Protein AF-A0A7S2SFD8-F1 (afdb_monomer_lite)

Radius of gyration: 17.87 Å; chains: 1; bounding box: 38×40×44 Å

Secondary structure (DSSP, 8-state):
-EEESSSEEEEE--TT-TTSPPEEEE-SSPPP-B-SS-TTSBP-SEEEEEEEEE-TTS-EEEEEEEEEEETTEE-TTS-HHHHHHHHIIIIIIHHHHSPPPTT-SSEEEEPP---GGGHHHIIIIIGGG-SS---EEE---TT--SSSPPP--EEEEGGG-SSHHHHHHHHHH-----

Sequence (178 aa):
LLILMDGVYFLEQHIHNDNNPPQISQIQPPMHFPSPKNPNQQQHRTLLQVVLVQDKDNVPRFMVQDILAHNGGILTGKPWKQRFAFWMEGVLQLKKKVPPKQNEKIKLRAIEFFKVSQFQHVWSNVCPVVLHETDGIVWIPTEATFQNREEPCLIMRKNSLQNEATRLNVLNHLQPFS

pLDDT: mean 78.75, std 15.69, range [30.03, 95.81]

InterPro domains:
  IPR001339 mRNA capping enzyme, adenylation domain [PF01331] (31-151)

Organism: NCBI:txid49252

Structure (mmCIF, N/CA/C/O backbone):
data_AF-A0A7S2SFD8-F1
#
_entry.id   AF-A0A7S2SFD8-F1
#
loop_
_atom_site.group_PDB
_atom_site.id
_atom_site.type_symbol
_atom_site.label_atom_id
_atom_site.label_alt_id
_atom_site.label_comp_id
_atom_site.label_asym_id
_atom_site.label_entity_id
_atom_site.label_seq_id
_atom_site.pdbx_PDB_ins_code
_atom_site.Cartn_x
_atom_site.Cartn_y
_atom_site.Cartn_z
_atom_site.occupancy
_atom_site.B_iso_or_equiv
_atom_site.auth_seq_id
_atom_site.auth_comp_id
_atom_site.auth_asym_id
_atom_site.auth_atom_id
_atom_site.pdbx_PDB_model_num
ATOM 1 N N . LEU A 1 1 ? 6.180 -2.090 8.708 1.00 88.75 1 LEU A N 1
ATOM 2 C CA . LEU A 1 1 ? 4.685 -2.017 8.706 1.00 88.75 1 LEU A CA 1
ATOM 3 C C . LEU A 1 1 ? 4.238 -0.675 9.274 1.00 88.75 1 LEU A C 1
ATOM 5 O O . LEU A 1 1 ? 4.906 -0.196 10.177 1.00 88.75 1 LEU A O 1
ATOM 9 N N . LEU A 1 2 ? 3.134 -0.087 8.806 1.00 90.69 2 LEU A N 1
ATOM 10 C CA . LEU A 1 2 ? 2.546 1.121 9.403 1.00 90.69 2 LEU A CA 1
ATOM 11 C C . LEU A 1 2 ? 1.251 0.762 10.143 1.00 90.69 2 LEU A C 1
ATOM 13 O O . LEU A 1 2 ? 0.324 0.205 9.552 1.00 90.69 2 LEU A O 1
ATOM 17 N N . ILE A 1 3 ? 1.201 1.069 11.434 1.00 92.75 3 ILE A N 1
ATOM 18 C CA . ILE A 1 3 ? 0.126 0.719 12.360 1.00 92.75 3 ILE A CA 1
ATOM 19 C C . ILE A 1 3 ? -0.640 2.001 12.696 1.00 92.75 3 ILE A C 1
ATOM 21 O O . ILE A 1 3 ? -0.070 2.938 13.258 1.00 92.75 3 ILE A O 1
ATOM 25 N N . LEU A 1 4 ? -1.927 2.040 12.352 1.00 91.25 4 LEU A N 1
ATOM 26 C CA . LEU A 1 4 ? -2.820 3.157 12.657 1.00 91.25 4 LEU A CA 1
ATOM 27 C C . LEU A 1 4 ? -3.698 2.784 13.857 1.00 91.25 4 LEU A C 1
ATOM 29 O O . LEU A 1 4 ? -4.553 1.893 13.773 1.00 91.25 4 LEU A O 1
ATOM 33 N N . MET A 1 5 ? -3.452 3.454 14.978 1.00 87.06 5 MET A N 1
ATOM 34 C CA . MET A 1 5 ? -4.220 3.379 16.222 1.00 87.06 5 MET A CA 1
ATOM 35 C C . MET A 1 5 ? -4.476 4.809 16.717 1.00 87.06 5 MET A C 1
ATOM 37 O O . MET A 1 5 ? -4.689 5.707 15.908 1.00 87.06 5 MET A O 1
ATOM 41 N N . ASP A 1 6 ? -4.420 5.040 18.028 1.00 81.12 6 ASP A N 1
ATOM 42 C CA . ASP A 1 6 ? -4.523 6.380 18.622 1.00 81.12 6 ASP A CA 1
ATOM 43 C C . ASP A 1 6 ? -3.310 7.252 18.239 1.00 81.12 6 ASP A C 1
ATOM 45 O O . ASP A 1 6 ? -3.381 8.476 18.213 1.00 81.12 6 ASP A O 1
ATOM 49 N N . GLY A 1 7 ? -2.207 6.606 17.848 1.00 83.31 7 GLY A N 1
ATOM 50 C CA . GLY A 1 7 ? -1.068 7.190 17.146 1.00 83.31 7 GLY A CA 1
ATOM 51 C C . GLY A 1 7 ? -0.774 6.467 15.827 1.00 83.31 7 GLY A C 1
ATOM 52 O O . GLY A 1 7 ? -1.460 5.516 15.445 1.00 83.31 7 GLY A O 1
ATOM 53 N N . VAL A 1 8 ? 0.277 6.915 15.140 1.00 84.75 8 VAL A N 1
ATOM 54 C CA . VAL A 1 8 ? 0.814 6.251 13.946 1.00 84.75 8 VAL A CA 1
ATOM 55 C C . VAL A 1 8 ? 2.190 5.707 14.282 1.00 84.75 8 VAL A C 1
ATOM 57 O O . VAL A 1 8 ? 3.083 6.468 14.661 1.00 84.75 8 VAL A O 1
ATOM 60 N N . TYR A 1 9 ? 2.347 4.395 14.137 1.00 87.19 9 TYR A N 1
ATOM 61 C CA . TYR A 1 9 ? 3.572 3.685 14.481 1.00 87.19 9 TYR A CA 1
ATOM 62 C C . TYR A 1 9 ? 4.139 2.981 13.259 1.00 87.19 9 TYR A C 1
ATOM 64 O O . TYR A 1 9 ? 3.399 2.422 12.451 1.00 87.19 9 TYR A O 1
ATOM 72 N N . PHE A 1 10 ? 5.456 2.988 13.134 1.00 87.25 10 PHE A N 1
ATOM 73 C CA . PHE A 1 10 ? 6.190 2.281 12.105 1.00 87.25 10 PHE A CA 1
ATOM 74 C C . PHE A 1 10 ? 6.994 1.157 12.754 1.00 87.25 10 PHE A C 1
ATOM 76 O O . PHE A 1 10 ? 7.810 1.401 13.636 1.00 87.25 10 PHE A O 1
ATOM 83 N N . LEU A 1 11 ? 6.722 -0.078 12.335 1.00 85.06 11 LEU A N 1
ATOM 84 C CA . LEU A 1 11 ? 7.540 -1.237 12.670 1.00 85.06 11 LEU A CA 1
ATOM 85 C C . LEU A 1 11 ? 8.687 -1.323 11.665 1.00 85.06 11 LEU A C 1
ATOM 87 O O . LEU A 1 11 ? 8.450 -1.624 10.485 1.00 85.06 11 LEU A O 1
ATOM 91 N N . GLU A 1 12 ? 9.889 -1.076 12.164 1.00 77.88 12 GLU A N 1
ATOM 92 C CA . GLU A 1 12 ? 11.162 -1.160 11.465 1.00 77.88 12 GLU A CA 1
ATOM 93 C C . GLU A 1 12 ? 11.642 -2.610 11.468 1.00 77.88 12 GLU A C 1
ATOM 95 O O . GLU A 1 12 ? 11.774 -3.244 12.516 1.00 77.88 12 GLU A O 1
ATOM 100 N N . GLN A 1 13 ? 11.864 -3.155 10.274 1.00 70.38 13 GLN A N 1
ATOM 101 C CA . GLN A 1 13 ? 12.422 -4.491 10.096 1.00 70.38 13 GLN A CA 1
ATOM 102 C C . GLN A 1 13 ? 13.836 -4.342 9.545 1.00 70.38 13 GLN A C 1
ATOM 104 O O . GLN A 1 13 ? 14.028 -3.809 8.452 1.00 70.38 13 GLN A O 1
ATOM 109 N N . HIS A 1 14 ? 14.828 -4.794 10.309 1.00 61.84 14 HIS A N 1
ATOM 110 C CA . HIS A 1 14 ? 16.215 -4.814 9.865 1.00 61.84 14 HIS A CA 1
ATOM 111 C C . HIS A 1 14 ? 16.445 -6.071 9.024 1.00 61.84 14 HIS A C 1
ATOM 113 O O . HIS A 1 14 ? 16.554 -7.168 9.555 1.00 61.84 14 HIS A O 1
ATOM 119 N N . ILE A 1 15 ? 16.515 -5.905 7.701 1.00 56.31 15 ILE A N 1
ATOM 120 C CA . ILE A 1 15 ? 16.661 -7.009 6.731 1.00 56.31 15 ILE A CA 1
ATOM 121 C C . ILE A 1 15 ? 18.043 -7.698 6.834 1.00 56.31 15 ILE A C 1
ATOM 123 O O . ILE A 1 15 ? 18.222 -8.805 6.341 1.00 56.31 15 ILE A O 1
ATOM 127 N N . HIS A 1 16 ? 19.026 -7.067 7.486 1.00 52.72 16 HIS A N 1
ATOM 128 C CA . HIS A 1 16 ? 20.432 -7.493 7.443 1.00 52.72 16 HIS A CA 1
ATOM 129 C C . HIS A 1 16 ? 21.073 -7.801 8.802 1.00 52.72 16 HIS A C 1
ATOM 131 O O . HIS A 1 16 ? 22.293 -7.931 8.870 1.00 52.72 16 HIS A O 1
ATOM 137 N N . ASN A 1 17 ? 20.304 -7.890 9.892 1.00 53.91 17 ASN A N 1
ATOM 138 C CA . ASN A 1 17 ? 20.888 -8.176 11.202 1.00 53.91 17 ASN A CA 1
ATOM 139 C C . ASN A 1 17 ? 19.894 -8.913 12.109 1.00 53.91 17 ASN A C 1
ATOM 141 O O . ASN A 1 17 ? 19.140 -8.282 12.848 1.00 53.91 17 ASN A O 1
ATOM 145 N N . ASP A 1 18 ? 19.931 -10.247 12.074 1.00 58.84 18 ASP A N 1
ATOM 146 C CA . ASP A 1 18 ? 19.073 -11.136 12.880 1.00 58.84 18 ASP A CA 1
ATOM 147 C C . ASP A 1 18 ? 19.223 -10.928 14.401 1.00 58.84 18 ASP A C 1
ATOM 149 O O . ASP A 1 18 ? 18.381 -11.362 15.182 1.00 58.84 18 ASP A O 1
ATOM 153 N N . ASN A 1 19 ? 20.270 -10.217 14.833 1.00 68.00 19 ASN A N 1
ATOM 154 C CA . ASN A 1 19 ? 20.525 -9.907 16.240 1.00 68.00 19 ASN A CA 1
ATOM 155 C C . ASN A 1 19 ? 19.789 -8.662 16.756 1.00 68.00 19 ASN A C 1
ATOM 157 O O . ASN A 1 19 ? 19.795 -8.421 17.963 1.00 68.00 19 ASN A O 1
ATOM 161 N N . ASN A 1 20 ? 19.164 -7.867 15.881 1.00 64.94 20 ASN A N 1
ATOM 162 C CA . ASN A 1 20 ? 18.414 -6.691 16.304 1.00 64.94 20 ASN A CA 1
ATOM 163 C C . ASN A 1 20 ? 16.910 -6.987 16.292 1.00 64.94 20 ASN A C 1
ATOM 165 O O . ASN A 1 20 ? 16.350 -7.252 15.225 1.00 64.94 20 ASN A O 1
ATOM 169 N N . PRO A 1 21 ? 16.226 -6.910 17.449 1.00 75.06 21 PRO A N 1
ATOM 170 C CA . PRO A 1 21 ? 14.784 -7.082 17.482 1.00 75.06 21 PRO A CA 1
ATOM 171 C C . PRO A 1 21 ? 14.098 -5.983 16.650 1.00 75.06 21 PRO A C 1
ATOM 173 O O . PRO A 1 21 ? 14.612 -4.861 16.576 1.00 75.06 21 PRO A O 1
ATOM 176 N N . PRO A 1 22 ? 12.926 -6.266 16.050 1.00 77.62 22 PRO A N 1
ATOM 177 C CA . PRO A 1 22 ? 12.129 -5.251 15.371 1.00 77.62 22 PRO A CA 1
ATOM 178 C C . PRO A 1 22 ? 11.868 -4.055 16.289 1.00 77.62 22 PRO A C 1
ATOM 180 O O . PRO A 1 22 ? 11.459 -4.230 17.439 1.00 77.62 22 PRO A O 1
ATOM 183 N N . GLN A 1 23 ? 12.074 -2.843 15.779 1.00 80.12 23 GLN A N 1
ATOM 184 C CA . GLN A 1 23 ? 11.834 -1.615 16.534 1.00 80.12 23 GLN A CA 1
ATOM 185 C C . GLN A 1 23 ? 10.502 -0.986 16.137 1.00 80.12 23 GLN A C 1
ATOM 187 O O . GLN A 1 23 ? 10.078 -1.057 14.983 1.00 80.12 23 GLN A O 1
ATOM 192 N N . ILE A 1 24 ? 9.820 -0.378 17.107 1.00 82.62 24 ILE A N 1
ATOM 193 C CA . ILE A 1 24 ? 8.578 0.362 16.876 1.00 82.62 24 ILE A CA 1
ATOM 194 C C . ILE A 1 24 ? 8.851 1.838 17.134 1.00 82.62 24 ILE A C 1
ATOM 196 O O . ILE A 1 24 ? 9.097 2.241 18.270 1.00 82.62 24 ILE A O 1
ATOM 200 N N . SER A 1 25 ? 8.729 2.639 16.084 1.00 85.12 25 SER A N 1
ATOM 201 C CA . SER A 1 25 ? 8.891 4.088 16.131 1.00 85.12 25 SER A CA 1
ATOM 202 C C . SER A 1 25 ? 7.539 4.778 16.008 1.00 85.12 25 SER A C 1
ATOM 204 O O . SER A 1 25 ? 6.730 4.442 15.143 1.00 85.12 25 SER A O 1
ATOM 206 N N . GLN A 1 26 ? 7.269 5.766 16.859 1.00 85.69 26 GLN A N 1
ATOM 207 C CA . GLN A 1 26 ? 6.094 6.625 16.712 1.00 85.69 26 GLN A CA 1
ATOM 208 C C . GLN A 1 26 ? 6.415 7.795 15.775 1.00 85.69 26 GLN A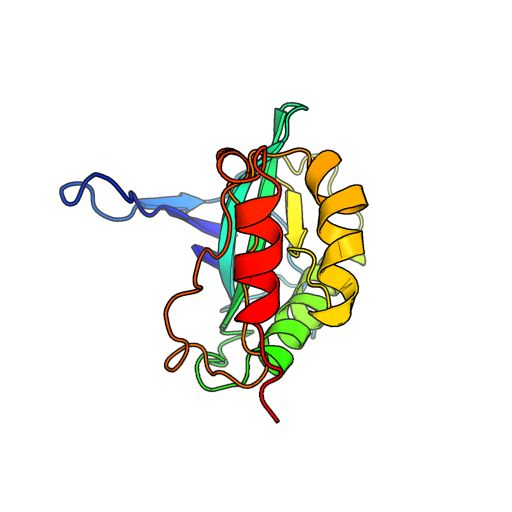 C 1
ATOM 210 O O . GLN A 1 26 ? 7.432 8.468 15.937 1.00 85.69 26 GLN A O 1
ATOM 215 N N . ILE A 1 27 ? 5.534 8.077 14.816 1.00 83.69 27 ILE A N 1
ATOM 216 C CA . ILE A 1 27 ? 5.722 9.186 13.874 1.00 83.69 27 ILE A CA 1
ATOM 217 C C . ILE A 1 27 ? 5.420 10.528 14.555 1.00 83.69 27 ILE A C 1
ATOM 219 O O . ILE A 1 27 ? 4.333 10.717 15.103 1.00 83.69 27 ILE A O 1
ATOM 223 N N . GLN A 1 28 ? 6.379 11.461 14.490 1.00 79.06 28 GLN A N 1
ATOM 224 C CA . GLN A 1 28 ? 6.296 12.794 15.095 1.00 79.06 28 GLN A CA 1
ATOM 225 C C . GLN A 1 28 ? 6.622 13.909 14.072 1.00 79.06 28 GLN A C 1
ATOM 227 O O . GLN A 1 28 ? 7.688 13.874 13.448 1.00 79.06 28 GLN A O 1
ATOM 232 N N . PRO A 1 29 ? 5.760 14.934 13.907 1.00 77.38 29 PRO A N 1
ATOM 233 C CA . PRO A 1 29 ? 4.450 15.083 14.548 1.00 77.38 29 PRO A CA 1
ATOM 234 C C . PRO A 1 29 ? 3.443 14.016 14.067 1.00 77.38 29 PRO A C 1
ATOM 236 O O . PRO A 1 29 ? 3.623 13.466 12.976 1.00 77.38 29 PRO A O 1
ATOM 239 N N . PRO A 1 30 ? 2.381 13.725 14.843 1.00 75.56 30 PRO A N 1
ATOM 240 C CA . PRO A 1 30 ? 1.428 12.676 14.499 1.00 75.56 30 PRO A CA 1
ATOM 241 C C . PRO A 1 30 ? 0.736 12.956 13.165 1.00 75.56 30 PRO A C 1
ATOM 243 O O . PRO A 1 30 ? 0.167 14.032 12.953 1.00 75.56 30 PRO A O 1
ATOM 246 N N . MET A 1 31 ? 0.750 11.965 12.276 1.00 84.38 31 MET A N 1
ATOM 247 C CA . MET A 1 31 ? -0.037 12.007 11.046 1.00 84.38 31 MET A CA 1
ATOM 248 C C . MET A 1 31 ? -1.511 11.762 11.372 1.00 84.38 31 MET A C 1
ATOM 250 O O . MET A 1 31 ? -1.838 10.813 12.083 1.00 84.38 31 MET A O 1
ATOM 254 N N . HIS A 1 32 ? -2.411 12.574 10.810 1.00 86.00 32 HIS A N 1
ATOM 255 C CA . HIS A 1 32 ? -3.851 12.331 10.949 1.00 86.00 32 HIS A CA 1
ATOM 256 C C . HIS A 1 32 ? -4.350 11.410 9.837 1.00 86.00 32 HIS A C 1
ATOM 258 O O . HIS A 1 32 ? -4.112 11.667 8.650 1.00 86.00 32 HIS A O 1
ATOM 264 N N . PHE A 1 33 ? -5.069 10.366 10.238 1.00 89.62 33 PHE A N 1
ATOM 265 C CA . PHE A 1 33 ? -5.776 9.443 9.359 1.00 89.62 33 PHE A CA 1
ATOM 266 C C . PHE A 1 33 ? -7.245 9.432 9.771 1.00 89.62 33 PHE A C 1
ATOM 268 O O . PHE A 1 33 ? -7.547 8.884 10.824 1.00 89.62 33 PHE A O 1
ATOM 275 N N . PRO A 1 34 ? -8.152 10.063 9.017 1.00 89.50 34 PRO A N 1
ATOM 276 C CA . PRO A 1 34 ? -9.563 10.136 9.388 1.00 89.50 34 PRO A CA 1
ATOM 277 C C . PRO A 1 34 ? -10.255 8.769 9.316 1.00 89.50 34 PRO A C 1
ATOM 279 O O . PRO A 1 34 ? -10.055 8.004 8.372 1.00 89.50 34 PRO A O 1
ATOM 282 N N . SER A 1 35 ? -11.128 8.487 10.281 1.00 87.75 35 SER A N 1
ATOM 283 C CA . SER A 1 35 ? -11.994 7.309 10.259 1.00 87.75 35 SER A CA 1
ATOM 284 C C . SER A 1 35 ? -13.046 7.418 9.143 1.00 87.75 35 SER A C 1
ATOM 286 O O . SER A 1 35 ? -13.633 8.490 8.962 1.00 87.75 35 SER A O 1
ATOM 288 N N . PRO A 1 36 ? -13.386 6.313 8.445 1.00 83.75 36 PRO A N 1
ATOM 289 C CA . PRO A 1 36 ? -14.460 6.302 7.448 1.00 83.75 36 PRO A CA 1
ATOM 290 C C . PRO A 1 36 ? -15.828 6.714 8.002 1.00 83.75 36 PRO A C 1
ATOM 292 O O . PRO A 1 36 ? -16.658 7.230 7.261 1.00 83.75 36 PRO A O 1
ATOM 295 N N . LYS A 1 37 ? -16.072 6.472 9.298 1.00 86.00 37 LYS A N 1
ATOM 296 C CA . LYS A 1 37 ? -17.346 6.794 9.960 1.00 86.00 37 LYS A CA 1
ATOM 297 C C . LYS A 1 37 ? -17.404 8.236 10.463 1.00 86.00 37 LYS A C 1
ATOM 299 O O . LYS A 1 37 ? -18.485 8.807 10.535 1.00 86.00 37 LYS A O 1
ATOM 304 N N . ASN A 1 38 ? -16.261 8.803 10.849 1.00 85.12 38 ASN A N 1
ATOM 305 C CA . ASN A 1 38 ? -16.171 10.145 11.412 1.00 85.12 38 ASN A CA 1
ATOM 306 C C . ASN A 1 38 ? -14.800 10.768 11.080 1.00 85.12 38 ASN A C 1
ATOM 308 O O . ASN A 1 38 ? -13.800 10.362 11.674 1.00 85.12 38 ASN A O 1
ATOM 312 N N . PRO A 1 39 ? -14.733 11.782 10.195 1.00 83.19 39 PRO A N 1
ATOM 313 C CA . PRO A 1 39 ? -13.471 12.411 9.793 1.00 83.19 39 PRO A CA 1
ATOM 314 C C . PRO A 1 39 ? -12.677 13.070 10.933 1.00 83.19 39 PRO A C 1
ATOM 316 O O . PRO A 1 39 ? -11.458 13.226 10.829 1.00 83.19 39 PRO A O 1
ATOM 319 N N . ASN A 1 40 ? -13.356 13.436 12.025 1.00 83.81 40 ASN A N 1
ATOM 320 C CA . ASN A 1 40 ? -12.733 14.037 13.208 1.00 83.81 40 ASN A CA 1
ATOM 321 C C . ASN A 1 40 ? -12.069 12.998 14.118 1.00 83.81 40 ASN A C 1
ATOM 323 O O . ASN A 1 40 ? -11.294 13.358 14.999 1.00 83.81 40 ASN A O 1
ATOM 327 N N . GLN A 1 41 ? -12.370 11.715 13.921 1.00 86.25 41 GLN A N 1
ATOM 328 C CA . GLN A 1 41 ? -11.751 10.624 14.658 1.00 86.25 41 GLN A CA 1
ATOM 329 C C . GLN A 1 41 ? -10.596 10.036 13.864 1.00 86.25 41 GLN A C 1
ATOM 331 O O . GLN A 1 41 ? -10.631 9.978 12.634 1.00 86.25 41 GLN A O 1
ATOM 336 N N . GLN A 1 42 ? -9.585 9.566 14.585 1.00 86.62 42 GLN A N 1
ATOM 337 C CA . GLN A 1 42 ? -8.477 8.849 13.983 1.00 86.62 42 GLN A CA 1
ATOM 338 C C . GLN A 1 42 ? -8.895 7.422 13.620 1.00 86.62 42 GLN A C 1
ATOM 340 O O . GLN A 1 42 ? -9.707 6.781 14.288 1.00 86.62 42 GLN A O 1
ATOM 345 N N . GLN A 1 43 ? -8.338 6.929 12.528 1.00 88.44 43 GLN A N 1
ATOM 346 C CA . GLN A 1 43 ? -8.466 5.558 12.098 1.00 88.44 43 GLN A CA 1
ATOM 347 C C . GLN A 1 43 ? -7.727 4.647 13.079 1.00 88.44 43 GLN A C 1
ATOM 349 O O . GLN A 1 43 ? -6.584 4.909 13.442 1.00 88.44 43 GLN A O 1
ATOM 354 N N . HIS A 1 44 ? -8.379 3.564 13.492 1.00 90.56 44 HIS A N 1
ATOM 355 C CA . HIS A 1 44 ? -7.889 2.688 14.552 1.00 90.56 44 HIS A CA 1
ATOM 356 C C . HIS A 1 44 ? -7.833 1.235 14.060 1.00 90.56 44 HIS A C 1
ATOM 358 O O . HIS A 1 44 ? -8.563 0.865 13.141 1.00 90.56 44 HIS A O 1
ATOM 364 N N . ARG A 1 45 ? -6.956 0.399 14.638 1.00 92.00 45 ARG A N 1
ATOM 365 C CA . ARG A 1 45 ? -6.769 -1.025 14.266 1.00 92.00 45 ARG A CA 1
ATOM 366 C C . ARG A 1 45 ? -6.625 -1.246 12.751 1.00 92.00 45 ARG A C 1
ATOM 368 O O . ARG A 1 45 ? -7.249 -2.141 12.180 1.00 92.00 45 ARG A O 1
ATOM 375 N N . THR A 1 46 ? -5.837 -0.406 12.086 1.00 95.12 46 THR A N 1
ATOM 376 C CA . THR A 1 46 ? -5.536 -0.545 10.652 1.00 95.12 46 THR A CA 1
ATOM 377 C C . THR A 1 46 ? -4.046 -0.809 10.467 1.00 95.12 46 THR A C 1
ATOM 379 O O . THR A 1 46 ? -3.219 -0.158 11.100 1.00 95.12 46 THR A O 1
ATOM 382 N N . LEU A 1 47 ? -3.704 -1.774 9.611 1.00 95.44 47 LEU A N 1
ATOM 383 C CA . LEU A 1 47 ? -2.333 -2.225 9.385 1.00 95.44 47 LEU A CA 1
ATOM 384 C C . LEU A 1 47 ? -1.997 -2.166 7.897 1.00 95.44 47 LEU A C 1
ATOM 386 O O . LEU A 1 47 ? -2.554 -2.925 7.102 1.00 95.44 47 LEU A O 1
ATOM 390 N N . LEU A 1 48 ? -1.066 -1.288 7.536 1.00 95.00 48 LEU A N 1
ATOM 391 C CA . LEU A 1 48 ? -0.580 -1.111 6.172 1.00 95.00 48 LEU A CA 1
ATOM 392 C C . LEU A 1 48 ? 0.802 -1.747 6.012 1.00 95.00 48 LEU A C 1
ATOM 394 O O . LEU A 1 48 ? 1.704 -1.544 6.833 1.00 95.00 48 LEU A O 1
ATOM 398 N N . GLN A 1 49 ? 0.992 -2.471 4.913 1.00 92.69 49 GLN A N 1
ATOM 399 C CA . GLN A 1 49 ? 2.322 -2.812 4.434 1.00 92.69 49 GLN A CA 1
ATOM 400 C C . GLN A 1 49 ? 2.864 -1.612 3.6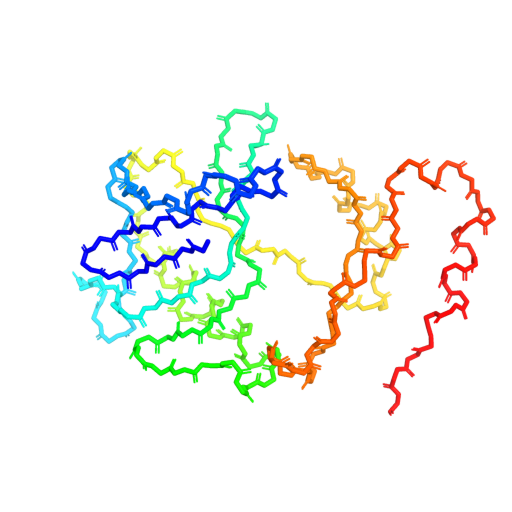63 1.00 92.69 49 GLN A C 1
ATOM 402 O O . GLN A 1 49 ? 2.269 -1.174 2.679 1.00 92.69 49 GLN A O 1
ATOM 407 N N . VAL A 1 50 ? 3.978 -1.062 4.138 1.00 91.50 50 VAL A N 1
ATOM 408 C CA . VAL A 1 50 ? 4.610 0.120 3.551 1.00 91.50 50 VAL A CA 1
ATOM 409 C C . VAL A 1 50 ? 6.108 -0.094 3.418 1.00 91.50 50 VAL A C 1
ATOM 411 O O . VAL A 1 50 ? 6.696 -0.819 4.222 1.00 91.50 50 VAL A O 1
ATOM 414 N N . VAL A 1 51 ? 6.708 0.618 2.471 1.00 86.75 51 VAL A N 1
ATOM 415 C CA . VAL A 1 51 ? 8.150 0.866 2.413 1.00 86.75 51 VAL A CA 1
ATOM 416 C C . VAL A 1 51 ? 8.405 2.355 2.645 1.00 86.75 51 VAL A C 1
ATOM 418 O O . VAL A 1 51 ? 7.677 3.202 2.123 1.00 86.75 51 VAL A O 1
ATOM 421 N N . LEU A 1 52 ? 9.393 2.676 3.478 1.00 87.00 52 LEU A N 1
ATOM 422 C CA . LEU A 1 52 ? 9.872 4.043 3.658 1.00 87.00 52 LEU A CA 1
ATOM 423 C C . LEU A 1 52 ? 10.923 4.317 2.582 1.00 87.00 52 LEU A C 1
ATOM 425 O O . LEU A 1 52 ? 11.899 3.581 2.486 1.00 87.00 52 LEU A O 1
ATOM 429 N N . VAL A 1 53 ? 10.715 5.355 1.779 1.00 86.50 53 VAL A N 1
ATOM 430 C CA . VAL A 1 53 ? 11.665 5.779 0.745 1.00 86.50 53 VAL A CA 1
ATOM 431 C C . VAL A 1 53 ? 12.014 7.249 0.924 1.00 86.50 53 VAL A C 1
ATOM 433 O O . VAL A 1 53 ? 11.204 8.040 1.419 1.00 86.50 53 VAL A O 1
ATOM 436 N N . GLN A 1 54 ? 13.219 7.603 0.496 1.00 84.81 54 GLN A N 1
ATOM 437 C CA . GLN A 1 54 ? 13.709 8.973 0.454 1.00 84.81 54 GLN A CA 1
ATOM 438 C C . GLN A 1 54 ? 13.662 9.454 -1.001 1.00 84.81 54 GLN A C 1
ATOM 440 O O . GLN A 1 54 ? 14.326 8.880 -1.865 1.00 84.81 54 GLN A O 1
ATOM 445 N N . ASP A 1 55 ? 12.856 10.480 -1.289 1.00 81.19 55 ASP A N 1
ATOM 446 C CA . ASP A 1 55 ? 12.880 11.122 -2.607 1.00 81.19 55 ASP A CA 1
ATOM 447 C C . ASP A 1 55 ? 14.199 11.905 -2.783 1.00 81.19 55 ASP A C 1
ATOM 449 O O . ASP A 1 55 ? 14.767 12.406 -1.809 1.00 81.19 55 ASP A O 1
ATOM 453 N N . LYS A 1 56 ? 14.653 12.084 -4.030 1.00 75.62 56 LYS A N 1
ATOM 454 C CA . LYS A 1 56 ? 15.829 12.904 -4.394 1.00 75.62 56 LYS A CA 1
ATOM 455 C C . LYS A 1 56 ? 15.777 14.334 -3.842 1.00 75.62 56 LYS A C 1
ATOM 457 O O . LYS A 1 56 ? 16.821 14.905 -3.552 1.00 75.62 56 LYS A O 1
ATOM 462 N N . ASP A 1 57 ? 14.578 14.874 -3.627 1.00 75.50 57 ASP A N 1
ATOM 463 C CA . ASP A 1 57 ? 14.352 16.206 -3.042 1.00 75.50 57 ASP A CA 1
ATOM 464 C C . ASP A 1 57 ? 14.386 16.210 -1.497 1.00 75.50 57 ASP A C 1
ATOM 466 O O . ASP A 1 57 ? 13.890 17.132 -0.853 1.00 75.50 57 ASP A O 1
ATOM 470 N N . ASN A 1 58 ? 14.934 15.161 -0.878 1.00 74.62 58 ASN A N 1
ATOM 471 C CA . ASN A 1 58 ? 15.056 14.968 0.568 1.00 74.62 58 ASN A CA 1
ATOM 472 C C . ASN A 1 58 ? 13.740 14.902 1.365 1.00 74.62 58 ASN A C 1
ATOM 474 O O . ASN A 1 58 ? 13.729 15.123 2.579 1.00 74.62 58 ASN A O 1
ATOM 478 N N . VAL A 1 59 ? 12.627 14.552 0.719 1.00 77.94 59 VAL A N 1
ATOM 479 C CA . VAL A 1 59 ? 11.339 14.367 1.402 1.00 77.94 59 VAL A CA 1
ATOM 480 C C . VAL A 1 59 ? 11.080 12.873 1.635 1.00 77.94 59 VAL A C 1
ATOM 482 O O . VAL A 1 59 ? 10.860 12.146 0.662 1.00 77.94 59 VAL A O 1
ATOM 485 N N . PRO A 1 60 ? 11.049 12.394 2.893 1.00 85.81 60 PRO A N 1
ATOM 486 C CA . PRO A 1 60 ? 10.704 11.009 3.184 1.00 85.81 60 PRO A CA 1
ATOM 487 C C . PRO A 1 60 ? 9.220 10.744 2.921 1.00 85.81 60 PRO A C 1
ATOM 489 O O . PRO A 1 60 ? 8.335 11.568 3.203 1.00 85.81 60 PRO A O 1
ATOM 492 N N . ARG A 1 61 ? 8.922 9.547 2.421 1.00 88.19 61 ARG A N 1
ATOM 493 C CA . ARG A 1 61 ? 7.547 9.090 2.226 1.00 88.19 61 ARG A CA 1
ATOM 494 C C . ARG A 1 61 ? 7.377 7.610 2.525 1.00 88.19 61 ARG A C 1
ATOM 496 O O . ARG A 1 61 ? 8.221 6.781 2.201 1.00 88.19 61 ARG A O 1
ATOM 503 N N . PHE A 1 62 ? 6.215 7.276 3.062 1.00 90.44 62 PHE A N 1
ATOM 504 C CA . PHE A 1 62 ? 5.721 5.911 3.089 1.00 90.44 62 PHE A CA 1
ATOM 505 C C . PHE A 1 62 ? 4.986 5.612 1.782 1.00 90.44 62 PHE A C 1
ATOM 507 O O . PHE A 1 62 ? 4.014 6.289 1.433 1.00 90.44 62 PHE A O 1
ATOM 514 N N . MET A 1 63 ? 5.437 4.578 1.080 1.00 90.31 63 MET A N 1
ATOM 515 C CA . MET A 1 63 ? 4.771 4.012 -0.088 1.00 90.31 63 MET A CA 1
ATOM 516 C C . MET A 1 63 ? 3.966 2.790 0.354 1.00 90.31 63 MET A C 1
ATOM 518 O O . MET A 1 63 ? 4.533 1.795 0.805 1.00 90.31 63 MET A O 1
ATOM 522 N N . VAL A 1 64 ? 2.641 2.871 0.253 1.00 92.81 64 VAL A N 1
ATOM 523 C CA . VAL A 1 64 ? 1.723 1.780 0.601 1.00 92.81 64 VAL A CA 1
ATOM 524 C C . VAL A 1 64 ? 1.768 0.706 -0.480 1.00 92.81 64 VAL A C 1
ATOM 526 O O . VAL A 1 64 ? 1.512 0.994 -1.650 1.00 92.81 64 VAL A O 1
ATOM 529 N N . GLN A 1 65 ? 2.074 -0.520 -0.060 1.00 89.75 65 GLN A N 1
ATOM 530 C CA . GLN A 1 65 ? 2.177 -1.712 -0.903 1.00 89.75 65 GLN A CA 1
ATOM 531 C C . GLN A 1 65 ? 0.962 -2.634 -0.749 1.00 89.75 65 GLN A C 1
ATOM 533 O O . GLN A 1 65 ? 0.510 -3.221 -1.729 1.00 89.75 65 GLN A O 1
ATOM 538 N N . ASP A 1 66 ? 0.461 -2.785 0.482 1.00 92.38 66 ASP A N 1
ATOM 539 C CA . ASP A 1 66 ? -0.681 -3.646 0.803 1.00 92.38 66 ASP A CA 1
ATOM 540 C C . ASP A 1 66 ? -1.408 -3.175 2.084 1.00 92.38 66 ASP A C 1
ATOM 542 O O . ASP A 1 66 ? -0.908 -2.317 2.821 1.00 92.38 66 ASP A O 1
ATOM 546 N N . ILE A 1 67 ? -2.566 -3.762 2.394 1.00 94.88 67 ILE A N 1
ATOM 547 C CA . ILE A 1 67 ? -3.284 -3.606 3.668 1.00 94.88 67 ILE A CA 1
ATOM 548 C C . ILE A 1 67 ? -3.620 -4.977 4.254 1.00 94.88 67 ILE A C 1
ATOM 550 O O . ILE A 1 67 ? -4.204 -5.837 3.598 1.00 94.88 67 ILE A O 1
ATOM 554 N N . LEU A 1 68 ? -3.259 -5.179 5.519 1.00 94.88 68 LEU A N 1
ATOM 555 C CA . LEU A 1 68 ? -3.425 -6.461 6.211 1.00 94.88 68 LEU A CA 1
ATOM 556 C C . LEU A 1 68 ? -4.646 -6.463 7.126 1.00 94.88 68 LEU A C 1
ATOM 558 O O . LEU A 1 68 ? -5.267 -7.505 7.331 1.00 94.88 68 LEU A O 1
ATOM 562 N N . ALA A 1 69 ? -5.002 -5.295 7.658 1.00 95.81 69 ALA A N 1
ATOM 563 C CA . ALA A 1 69 ? -6.191 -5.105 8.470 1.00 95.81 69 ALA A CA 1
ATOM 564 C C . ALA A 1 69 ? -6.748 -3.693 8.291 1.00 95.81 69 ALA A C 1
ATOM 566 O O . ALA A 1 69 ? -5.985 -2.741 8.123 1.00 95.81 69 ALA A O 1
ATOM 567 N N . HIS A 1 70 ? -8.068 -3.552 8.371 1.00 94.81 70 HIS A N 1
ATOM 568 C CA . HIS A 1 70 ? -8.764 -2.274 8.273 1.00 94.81 70 HIS A CA 1
ATOM 569 C C . HIS A 1 70 ? -9.860 -2.193 9.337 1.00 94.81 70 HIS A C 1
ATOM 571 O O . HIS A 1 70 ? -10.800 -2.988 9.326 1.00 94.81 70 HIS A O 1
ATOM 577 N N . ASN A 1 71 ? -9.737 -1.238 10.264 1.00 91.19 71 ASN A N 1
ATOM 578 C CA . ASN A 1 71 ? -10.668 -1.034 11.382 1.00 91.19 71 ASN A CA 1
ATOM 579 C C . ASN A 1 71 ? -10.978 -2.315 12.183 1.00 91.19 71 ASN A C 1
ATOM 581 O O . ASN A 1 71 ? -12.122 -2.574 12.549 1.00 91.19 71 ASN A O 1
ATOM 585 N N . GLY A 1 72 ? -9.952 -3.130 12.445 1.00 92.00 72 GLY A N 1
ATOM 586 C CA . GLY A 1 72 ? -10.053 -4.391 13.188 1.00 92.00 72 GLY A CA 1
ATOM 587 C C . GLY A 1 72 ? -10.451 -5.611 12.353 1.00 92.00 72 GLY A C 1
ATOM 588 O O . GLY A 1 72 ? -10.327 -6.728 12.843 1.00 92.00 72 GLY A O 1
ATOM 589 N N . GLY A 1 73 ? -10.879 -5.433 11.100 1.00 94.56 73 GLY A N 1
ATOM 590 C CA . GLY A 1 73 ? -11.126 -6.541 10.178 1.00 94.56 73 GLY A CA 1
ATOM 591 C C . GLY A 1 73 ? -9.831 -7.018 9.523 1.00 94.56 73 GLY A C 1
ATOM 592 O O . GLY A 1 73 ? -9.127 -6.214 8.913 1.00 94.56 73 GLY A O 1
ATOM 593 N N . ILE A 1 74 ? -9.526 -8.314 9.622 1.00 95.81 74 ILE A N 1
ATOM 594 C CA . ILE A 1 74 ? -8.367 -8.936 8.962 1.00 95.81 74 ILE A CA 1
ATOM 595 C C . ILE A 1 74 ? -8.665 -9.111 7.468 1.00 95.81 74 ILE A C 1
ATOM 597 O O . ILE A 1 74 ? -9.717 -9.626 7.088 1.00 95.81 74 ILE A O 1
ATOM 601 N N . LEU A 1 75 ? -7.728 -8.692 6.616 1.00 95.75 75 LEU A N 1
ATOM 602 C CA . LEU A 1 75 ? -7.879 -8.675 5.159 1.00 95.75 75 LEU A CA 1
ATOM 603 C C . LEU A 1 75 ? -6.954 -9.655 4.431 1.00 95.75 75 LEU A C 1
ATOM 605 O O . LEU A 1 75 ? -7.087 -9.810 3.222 1.00 95.75 75 LEU A O 1
ATOM 609 N N . THR A 1 76 ? -6.055 -10.351 5.129 1.00 93.88 76 THR A N 1
ATOM 610 C CA . THR A 1 76 ? -5.041 -11.230 4.512 1.00 93.88 76 THR A CA 1
ATOM 611 C C . THR A 1 76 ? -5.629 -12.353 3.650 1.00 93.88 76 THR A C 1
ATOM 613 O O . THR A 1 76 ? -5.011 -12.738 2.660 1.00 93.88 76 THR A O 1
ATOM 616 N N . GLY A 1 77 ? -6.836 -12.832 3.963 1.00 93.19 77 GLY A N 1
ATOM 617 C CA . GLY A 1 77 ? -7.559 -13.831 3.164 1.00 93.19 77 GLY A CA 1
ATOM 618 C C . GLY A 1 77 ? -8.341 -13.271 1.966 1.00 93.19 77 GLY A C 1
ATOM 619 O O . GLY A 1 77 ? -8.898 -14.040 1.190 1.00 93.19 77 GLY A O 1
ATOM 620 N N . LYS A 1 78 ? -8.425 -11.945 1.796 1.00 94.12 78 LYS A N 1
ATOM 621 C CA . LYS A 1 78 ? -9.104 -11.317 0.648 1.00 94.12 78 LYS A CA 1
ATOM 622 C C . LYS A 1 78 ? -8.166 -11.261 -0.562 1.00 94.12 78 LYS A C 1
ATOM 624 O O . LYS A 1 78 ? -6.973 -11.077 -0.347 1.00 94.12 78 LYS A O 1
ATOM 629 N N . PRO A 1 79 ? -8.663 -11.330 -1.810 1.00 93.69 79 PRO A N 1
ATOM 630 C CA . PRO A 1 79 ? -7.859 -11.088 -3.012 1.00 93.69 79 PRO A CA 1
ATOM 631 C C . PRO A 1 79 ? -7.207 -9.701 -3.029 1.00 93.69 79 PRO A C 1
ATOM 633 O O . PRO A 1 79 ? -7.795 -8.740 -2.519 1.00 93.69 79 PRO A O 1
ATOM 636 N N . TRP A 1 80 ? -6.036 -9.568 -3.661 1.00 91.69 80 TRP A N 1
ATOM 637 C CA . TRP A 1 80 ? -5.291 -8.304 -3.720 1.00 91.69 80 TRP A CA 1
ATOM 638 C C . TRP A 1 80 ? -6.141 -7.148 -4.248 1.00 91.69 80 TRP A C 1
ATOM 640 O O . TRP A 1 80 ? -6.150 -6.085 -3.636 1.00 91.69 80 TRP A O 1
ATOM 650 N N . LYS A 1 81 ? -6.948 -7.357 -5.298 1.00 91.56 81 LYS A N 1
ATOM 651 C CA . LYS A 1 81 ? -7.825 -6.303 -5.851 1.00 91.56 81 LYS A CA 1
ATOM 652 C C . LYS A 1 81 ? -8.788 -5.710 -4.817 1.00 91.56 81 LYS A C 1
ATOM 654 O O . LYS A 1 81 ? -9.073 -4.517 -4.845 1.00 91.56 81 LYS A O 1
ATOM 659 N N . GLN A 1 82 ? -9.280 -6.538 -3.891 1.00 94.38 82 GLN A N 1
ATOM 660 C CA . GLN A 1 82 ? -10.174 -6.083 -2.828 1.00 94.38 82 GLN A CA 1
ATOM 661 C C . GLN A 1 82 ? -9.384 -5.324 -1.763 1.00 94.38 82 GLN A C 1
ATOM 663 O O . GLN A 1 82 ? -9.814 -4.261 -1.324 1.00 94.38 82 GLN A O 1
ATOM 668 N N . ARG A 1 83 ? -8.203 -5.832 -1.385 1.00 94.44 83 ARG A N 1
ATOM 669 C CA . ARG A 1 83 ? -7.289 -5.158 -0.447 1.00 94.44 83 ARG A CA 1
ATOM 670 C C . ARG A 1 83 ? -6.859 -3.783 -0.975 1.00 94.44 83 ARG A C 1
ATOM 672 O O . ARG A 1 83 ? -6.919 -2.809 -0.230 1.00 94.44 83 ARG A O 1
ATOM 679 N N . PHE A 1 84 ? -6.543 -3.683 -2.266 1.00 93.25 84 PHE A N 1
ATOM 680 C CA . PHE A 1 84 ? -6.212 -2.433 -2.952 1.00 93.25 84 PHE A CA 1
ATOM 681 C C . PHE A 1 84 ? -7.298 -1.366 -2.772 1.00 93.25 84 PHE A C 1
ATOM 683 O O . PHE A 1 84 ? -6.999 -0.239 -2.372 1.00 93.25 84 PHE A O 1
ATOM 690 N N . ALA A 1 85 ? -8.569 -1.728 -2.981 1.00 92.75 85 ALA A N 1
ATOM 691 C CA . ALA A 1 85 ? -9.690 -0.814 -2.769 1.00 92.75 85 ALA A CA 1
ATOM 692 C C . ALA A 1 85 ? -9.755 -0.304 -1.316 1.00 92.75 85 ALA A C 1
ATOM 694 O O . ALA A 1 85 ? -9.942 0.894 -1.095 1.00 92.75 85 ALA A O 1
ATOM 695 N N . PHE A 1 86 ? -9.506 -1.170 -0.323 1.00 93.19 86 PHE A N 1
ATOM 696 C CA . PHE A 1 86 ? -9.513 -0.772 1.090 1.00 93.19 86 PHE A CA 1
ATOM 697 C C . PHE A 1 86 ? -8.485 0.314 1.419 1.00 93.19 86 PHE A C 1
ATOM 699 O O . PHE A 1 86 ? -8.837 1.258 2.125 1.00 93.19 86 PHE A O 1
ATOM 706 N N . TRP A 1 87 ? -7.239 0.239 0.936 1.00 92.06 87 TRP A N 1
ATOM 707 C CA . TRP A 1 87 ? -6.275 1.309 1.238 1.00 92.06 87 TRP A CA 1
ATOM 708 C C . TRP A 1 87 ? -6.434 2.531 0.338 1.00 92.06 87 TRP A C 1
ATOM 710 O O . TRP A 1 87 ? -6.170 3.650 0.782 1.00 92.06 87 TRP A O 1
ATOM 720 N N . MET A 1 88 ? -6.867 2.358 -0.911 1.00 91.94 88 MET A N 1
ATOM 721 C CA . MET A 1 88 ? -7.090 3.490 -1.806 1.00 91.94 88 MET A CA 1
ATOM 722 C C . MET A 1 88 ? -8.254 4.341 -1.315 1.00 91.94 88 MET A C 1
ATOM 724 O O . MET A 1 88 ? -8.077 5.531 -1.057 1.00 91.94 88 MET A O 1
ATOM 728 N N . GLU A 1 89 ? -9.425 3.742 -1.134 1.00 90.12 89 GLU A N 1
ATOM 729 C CA . GLU A 1 89 ? -10.649 4.459 -0.779 1.00 90.12 89 GLU A CA 1
ATOM 730 C C . GLU A 1 89 ? -10.769 4.672 0.727 1.00 90.12 89 GLU A C 1
ATOM 732 O O . GLU A 1 89 ? -11.104 5.770 1.168 1.00 90.12 89 GLU A O 1
ATOM 737 N N . GLY A 1 90 ? -10.452 3.642 1.515 1.00 87.50 90 GLY A N 1
ATOM 738 C CA . GLY A 1 90 ? -10.637 3.631 2.967 1.00 87.50 90 GLY A CA 1
ATOM 739 C C . GLY A 1 90 ? -9.517 4.289 3.770 1.00 87.50 90 GLY A C 1
ATOM 740 O O . GLY A 1 90 ? -9.695 4.493 4.965 1.00 87.50 90 GLY A O 1
ATOM 741 N N . VAL A 1 91 ? -8.385 4.640 3.148 1.00 91.69 91 VAL A N 1
ATOM 742 C CA . VAL A 1 91 ? -7.270 5.315 3.838 1.00 91.69 91 VAL A CA 1
ATOM 743 C C . VAL A 1 91 ? -6.799 6.543 3.065 1.00 91.69 91 VAL A C 1
ATOM 745 O O . VAL A 1 91 ? -6.887 7.670 3.555 1.00 91.69 91 VAL A O 1
ATOM 748 N N . LEU A 1 92 ? -6.300 6.358 1.841 1.00 90.44 92 LEU A N 1
ATOM 749 C CA . LEU A 1 92 ? -5.624 7.424 1.100 1.00 90.44 92 LEU A CA 1
ATOM 750 C C . LEU A 1 92 ? -6.580 8.524 0.647 1.00 90.44 92 LEU A C 1
ATOM 752 O O . LEU A 1 92 ? -6.269 9.704 0.808 1.00 90.44 92 LEU A O 1
ATOM 756 N N . GLN A 1 93 ? -7.739 8.165 0.095 1.00 89.06 93 GLN A N 1
ATOM 757 C CA . GLN A 1 93 ? -8.737 9.150 -0.322 1.00 89.06 93 GLN A CA 1
ATOM 758 C C . GLN A 1 93 ? -9.330 9.892 0.875 1.00 89.06 93 GLN A C 1
ATOM 760 O O . GLN A 1 93 ? -9.522 11.103 0.798 1.00 89.06 93 GLN A O 1
ATOM 765 N N . LEU A 1 94 ? -9.562 9.212 2.003 1.00 88.12 94 LEU A N 1
ATOM 766 C CA . LEU A 1 94 ? -10.021 9.888 3.217 1.00 88.12 94 LEU A CA 1
ATOM 767 C C . LEU A 1 94 ? -8.972 10.873 3.739 1.00 88.12 94 LEU A C 1
ATOM 769 O O . LEU A 1 94 ? -9.317 12.016 4.030 1.00 88.12 94 LEU A O 1
ATOM 773 N N . LYS A 1 95 ? -7.688 10.493 3.766 1.00 87.19 95 LYS A N 1
ATOM 774 C CA . LYS A 1 95 ? -6.604 11.413 4.144 1.00 87.19 95 LYS A CA 1
ATOM 775 C C . LYS A 1 95 ? -6.541 12.640 3.231 1.00 87.19 95 LYS A C 1
ATOM 777 O O . LYS A 1 95 ? -6.346 13.738 3.734 1.00 87.19 95 LYS A O 1
ATOM 782 N N . LYS A 1 96 ? -6.745 12.480 1.918 1.00 86.31 96 LYS A N 1
ATOM 783 C CA . LYS A 1 96 ? -6.766 13.603 0.958 1.00 86.31 96 LYS A CA 1
ATOM 784 C C . LYS A 1 96 ? -7.915 14.589 1.186 1.00 86.31 96 LYS A C 1
ATOM 786 O O . LYS A 1 96 ? -7.770 15.754 0.837 1.00 86.31 96 LYS A O 1
ATOM 791 N N . LYS A 1 97 ? -9.046 14.135 1.738 1.00 84.19 97 LYS A N 1
ATOM 792 C CA . LYS A 1 97 ? -10.197 15.001 2.056 1.00 84.19 97 LYS A CA 1
ATOM 793 C C . LYS A 1 97 ? -9.942 15.904 3.261 1.00 84.19 97 LYS A C 1
ATOM 795 O O . LYS A 1 97 ? -10.661 16.882 3.441 1.00 84.19 97 LYS A O 1
ATOM 800 N N . VAL A 1 98 ? -8.946 15.585 4.084 1.00 80.94 98 VAL A N 1
ATOM 801 C CA . VAL A 1 98 ? -8.538 16.431 5.204 1.00 80.94 98 VAL A CA 1
ATOM 802 C C . VAL A 1 98 ? -7.436 17.369 4.712 1.00 80.94 98 VAL A C 1
ATOM 804 O O . VAL A 1 98 ? -6.463 16.892 4.122 1.00 80.94 98 VAL A O 1
ATOM 807 N N . PRO A 1 99 ? -7.552 18.690 4.934 1.00 75.69 99 PRO A N 1
ATOM 808 C CA . PRO A 1 99 ? -6.501 19.618 4.551 1.00 75.69 99 PRO A CA 1
ATOM 809 C C . PRO A 1 99 ? -5.175 19.205 5.208 1.00 75.69 99 PRO A C 1
ATOM 811 O O . PRO A 1 99 ? -5.156 18.881 6.402 1.00 75.69 99 PRO A O 1
ATOM 814 N N . PRO A 1 100 ? -4.067 19.175 4.447 1.00 68.00 100 PRO A N 1
ATOM 815 C CA . PRO A 1 100 ? -2.783 18.762 4.984 1.00 68.00 100 PRO A CA 1
ATOM 816 C C . PRO A 1 100 ? -2.396 19.691 6.133 1.00 68.00 100 PRO A C 1
ATOM 818 O O . PRO A 1 100 ? -2.391 20.915 5.985 1.00 68.00 100 PRO A O 1
ATOM 821 N N . LYS A 1 101 ? -2.048 19.115 7.287 1.00 68.44 101 LYS A N 1
ATOM 822 C CA . LYS A 1 101 ? -1.417 19.896 8.351 1.00 68.44 101 LYS A CA 1
ATOM 823 C C . LYS A 1 101 ? -0.053 20.350 7.827 1.00 68.44 101 LYS A C 1
ATOM 825 O O . LYS A 1 101 ? 0.729 19.518 7.373 1.00 68.44 101 LYS A O 1
ATOM 830 N N . GLN A 1 102 ? 0.235 21.650 7.907 1.00 58.91 102 GLN A N 1
ATOM 831 C CA . GLN A 1 102 ? 1.452 22.267 7.348 1.00 58.91 102 GLN A CA 1
ATOM 832 C C . GLN A 1 102 ? 2.773 21.651 7.863 1.00 58.91 102 GLN A C 1
ATOM 834 O O . GLN A 1 102 ? 3.811 21.850 7.243 1.00 58.91 102 GLN A O 1
ATOM 839 N N . ASN A 1 103 ? 2.733 20.852 8.937 1.00 67.12 103 ASN A N 1
ATOM 840 C CA . ASN A 1 103 ? 3.911 20.295 9.607 1.00 67.12 103 ASN A CA 1
ATOM 841 C C . ASN A 1 103 ? 4.140 18.785 9.377 1.00 67.12 103 ASN A C 1
ATOM 843 O O . ASN A 1 103 ? 4.972 18.197 10.069 1.00 67.12 103 ASN A O 1
ATOM 847 N N . GLU A 1 104 ? 3.421 18.115 8.466 1.00 70.81 104 GLU A N 1
ATOM 848 C CA . GLU A 1 104 ? 3.691 16.692 8.183 1.00 70.81 104 GLU A CA 1
ATOM 849 C C . GLU A 1 104 ? 5.068 16.516 7.513 1.00 70.81 104 GLU A C 1
ATOM 851 O O . GLU A 1 104 ? 5.249 16.815 6.333 1.00 70.81 104 GLU A O 1
ATOM 856 N N . LYS A 1 105 ? 6.044 16.004 8.277 1.00 78.38 105 LYS A N 1
ATOM 857 C CA . LYS A 1 105 ? 7.425 15.764 7.814 1.00 78.38 105 LYS A CA 1
ATOM 858 C C . LYS A 1 105 ? 7.560 14.556 6.885 1.00 78.38 105 LYS A C 1
ATOM 860 O O . LYS A 1 105 ? 8.505 14.495 6.107 1.00 78.38 105 LYS A O 1
ATOM 865 N N . ILE A 1 106 ? 6.631 13.604 6.975 1.00 84.31 106 ILE A N 1
ATOM 866 C CA . ILE A 1 106 ? 6.616 12.375 6.178 1.00 84.31 106 ILE A CA 1
ATOM 867 C C . ILE A 1 106 ? 5.273 12.288 5.461 1.00 84.31 106 ILE A C 1
ATOM 869 O O . ILE A 1 106 ? 4.217 12.458 6.072 1.00 84.31 106 ILE A O 1
ATOM 873 N N . LYS A 1 107 ? 5.303 12.011 4.157 1.00 85.94 107 LYS A N 1
ATOM 874 C CA . LYS A 1 107 ? 4.091 11.876 3.334 1.00 85.94 107 LYS A CA 1
ATOM 875 C C . LYS A 1 107 ? 3.679 10.409 3.209 1.00 85.94 107 LYS A C 1
ATOM 877 O O . LYS A 1 107 ? 4.524 9.523 3.221 1.00 85.94 107 LYS A O 1
ATOM 882 N N . LEU A 1 108 ? 2.384 10.150 3.020 1.00 87.56 108 LEU A N 1
ATOM 883 C CA . LEU A 1 108 ? 1.880 8.830 2.618 1.00 87.56 108 LEU A CA 1
ATOM 884 C C . LEU A 1 108 ? 1.438 8.870 1.151 1.00 87.56 108 LEU A C 1
ATOM 886 O O . LEU A 1 108 ? 0.704 9.775 0.743 1.00 87.56 108 LEU A O 1
ATOM 890 N N . ARG A 1 109 ? 1.858 7.885 0.358 1.00 88.75 109 ARG A N 1
ATOM 891 C CA . ARG A 1 109 ? 1.471 7.710 -1.047 1.00 88.75 109 ARG A CA 1
ATOM 892 C C . ARG A 1 109 ? 1.155 6.241 -1.322 1.00 88.75 109 ARG A C 1
ATOM 894 O O . ARG A 1 109 ? 1.738 5.359 -0.704 1.00 88.75 109 ARG A O 1
ATOM 901 N N . ALA A 1 110 ? 0.239 5.977 -2.249 1.00 87.19 110 ALA A N 1
ATOM 902 C CA . ALA A 1 110 ? 0.127 4.644 -2.837 1.00 87.19 110 ALA A CA 1
ATOM 903 C C . ALA A 1 110 ? 1.281 4.416 -3.811 1.00 87.19 110 ALA A C 1
ATOM 905 O O . ALA A 1 110 ? 1.707 5.357 -4.486 1.00 87.19 110 ALA A O 1
ATOM 906 N N . ILE A 1 111 ? 1.727 3.166 -3.918 1.00 86.75 111 ILE A N 1
ATOM 907 C CA . ILE A 1 111 ? 2.400 2.708 -5.132 1.00 86.75 111 ILE A CA 1
ATOM 908 C C . ILE A 1 111 ? 1.412 2.776 -6.298 1.00 86.75 111 ILE A C 1
ATOM 910 O O . ILE A 1 111 ? 0.225 2.476 -6.146 1.00 86.75 111 ILE A O 1
ATOM 914 N N . GLU A 1 112 ? 1.903 3.205 -7.457 1.00 86.00 112 GLU A N 1
ATOM 915 C CA . GLU A 1 112 ? 1.133 3.166 -8.693 1.00 86.00 112 GLU A CA 1
ATOM 916 C C . GLU A 1 112 ? 1.170 1.755 -9.278 1.00 86.00 112 GLU A C 1
ATOM 918 O O . GLU A 1 112 ? 2.237 1.165 -9.447 1.00 86.00 112 GLU A O 1
ATOM 923 N N . PHE A 1 113 ? -0.010 1.219 -9.584 1.00 87.44 113 PHE A N 1
ATOM 924 C CA . PHE A 1 113 ? -0.165 -0.082 -10.221 1.00 87.44 113 PHE A CA 1
ATOM 925 C C . PHE A 1 113 ? -0.684 0.113 -11.635 1.00 87.44 113 PHE A C 1
ATOM 927 O O . PHE A 1 113 ? -1.601 0.899 -11.875 1.00 87.44 113 PHE A O 1
ATOM 934 N N . PHE A 1 114 ? -0.114 -0.649 -12.557 1.00 89.56 114 PHE A N 1
ATOM 935 C CA . PHE A 1 114 ? -0.452 -0.603 -13.969 1.00 89.56 114 PHE A CA 1
ATOM 936 C C . PHE A 1 114 ? -0.859 -1.989 -14.434 1.00 89.56 114 PHE A C 1
ATOM 938 O O . PHE A 1 114 ? -0.399 -3.001 -13.901 1.00 89.56 114 PHE A O 1
ATOM 945 N N . LYS A 1 115 ? -1.715 -2.044 -15.455 1.00 89.12 115 LYS A N 1
ATOM 946 C CA . LYS A 1 115 ? -1.997 -3.317 -16.113 1.00 89.12 115 LYS A CA 1
ATOM 947 C C . LYS A 1 115 ? -0.739 -3.799 -16.824 1.00 89.12 115 LYS A C 1
ATOM 949 O O . LYS A 1 115 ? 0.011 -3.006 -17.385 1.00 89.12 115 LYS A O 1
ATOM 954 N N . VAL A 1 116 ? -0.585 -5.115 -16.889 1.00 86.19 116 VAL A N 1
ATOM 955 C CA . VAL A 1 116 ? 0.472 -5.816 -17.635 1.00 86.19 116 VAL A CA 1
ATOM 956 C C . VAL A 1 116 ? 0.631 -5.283 -19.060 1.00 86.19 116 VAL A C 1
ATOM 958 O O . VAL A 1 116 ? 1.736 -4.996 -19.509 1.00 86.19 116 VAL A O 1
ATOM 961 N N . SER A 1 117 ? -0.488 -5.060 -19.750 1.00 86.81 117 SER A N 1
ATOM 962 C CA . SER A 1 117 ? -0.516 -4.533 -21.118 1.00 86.81 117 SER A CA 1
ATOM 963 C C . SER A 1 117 ? 0.093 -3.132 -21.266 1.00 86.81 117 SER A C 1
ATOM 965 O O . SER A 1 117 ? 0.396 -2.708 -22.376 1.00 86.81 117 SER A O 1
ATOM 967 N N . GLN A 1 118 ? 0.277 -2.398 -20.166 1.00 88.38 118 GLN A N 1
ATOM 968 C CA . GLN A 1 118 ? 0.869 -1.060 -20.137 1.00 88.38 118 GLN A CA 1
ATOM 969 C C . GLN A 1 118 ? 2.366 -1.087 -19.816 1.00 88.38 118 GLN A C 1
ATOM 971 O O . GLN A 1 118 ? 2.968 -0.024 -19.667 1.00 88.38 118 GLN A O 1
ATOM 976 N N . PHE A 1 119 ? 2.982 -2.269 -19.729 1.00 85.69 119 PHE A N 1
ATOM 977 C CA . PHE A 1 119 ? 4.385 -2.441 -19.360 1.00 85.69 119 PHE A CA 1
ATOM 978 C C . PHE A 1 119 ? 5.331 -1.483 -20.099 1.00 85.69 119 PHE A C 1
ATOM 980 O O . PHE A 1 119 ? 6.122 -0.779 -19.474 1.00 85.69 119 PHE A O 1
ATOM 987 N N . GLN A 1 120 ? 5.194 -1.393 -21.424 1.00 83.31 120 GLN A N 1
ATOM 988 C CA . GLN A 1 120 ? 6.013 -0.517 -22.262 1.00 83.31 120 GLN A CA 1
ATOM 989 C C . GLN A 1 120 ? 5.914 0.957 -21.844 1.00 83.31 120 GLN A C 1
ATOM 991 O O . GLN A 1 120 ? 6.915 1.670 -21.805 1.00 83.31 120 GLN A O 1
ATOM 996 N N . HIS A 1 121 ? 4.705 1.415 -21.518 1.00 87.38 121 HIS A N 1
ATOM 997 C CA . HIS A 1 121 ? 4.471 2.784 -21.084 1.00 87.38 121 HIS A CA 1
ATOM 998 C C . HIS A 1 121 ? 5.104 3.050 -19.716 1.00 87.38 121 HIS A C 1
ATOM 1000 O O . HIS A 1 121 ? 5.780 4.066 -19.557 1.00 87.38 121 HIS A O 1
ATOM 1006 N N . VAL A 1 122 ? 4.924 2.131 -18.761 1.00 86.62 122 VAL A N 1
ATOM 1007 C CA . VAL A 1 122 ? 5.522 2.222 -17.419 1.00 86.62 122 VAL A CA 1
ATOM 1008 C C . VAL A 1 122 ? 7.037 2.314 -17.525 1.00 86.62 122 VAL A C 1
ATOM 1010 O O . VAL A 1 122 ? 7.651 3.208 -16.950 1.00 86.62 122 VAL A O 1
ATOM 1013 N N . TRP A 1 123 ? 7.628 1.436 -18.329 1.00 82.12 123 TRP A N 1
ATOM 1014 C CA . TRP A 1 123 ? 9.067 1.381 -18.520 1.00 82.12 123 TRP A CA 1
ATOM 1015 C C . TRP A 1 123 ? 9.635 2.671 -19.116 1.00 82.12 123 TRP A C 1
ATOM 1017 O O . TRP A 1 123 ? 10.585 3.236 -18.581 1.00 82.12 123 TRP A O 1
ATOM 1027 N N . SER A 1 124 ? 9.055 3.150 -20.218 1.00 84.50 124 SER A N 1
ATOM 1028 C CA . SER A 1 124 ? 9.604 4.287 -20.959 1.00 84.50 124 SER A CA 1
ATOM 1029 C C . SER A 1 124 ? 9.259 5.648 -20.358 1.00 84.50 124 SER A C 1
ATOM 1031 O O . SER A 1 124 ? 10.016 6.588 -20.570 1.00 84.50 124 SER A O 1
ATOM 1033 N N . ASN A 1 125 ? 8.145 5.772 -19.627 1.00 87.12 125 ASN A N 1
ATOM 1034 C CA . ASN A 1 125 ? 7.637 7.077 -19.184 1.00 87.12 125 ASN A CA 1
ATOM 1035 C C . ASN A 1 125 ? 7.540 7.222 -17.664 1.00 87.12 125 ASN A C 1
ATOM 1037 O O . ASN A 1 125 ? 7.735 8.323 -17.164 1.00 87.12 125 ASN A O 1
ATOM 1041 N N . VAL A 1 126 ? 7.257 6.144 -16.923 1.00 87.31 126 VAL A N 1
ATOM 1042 C CA . VAL A 1 126 ? 7.046 6.211 -15.465 1.00 87.31 126 VAL A CA 1
ATOM 1043 C C . VAL A 1 126 ? 8.351 5.958 -14.716 1.00 87.31 126 VAL A C 1
ATOM 1045 O O . VAL A 1 126 ? 8.772 6.795 -13.923 1.00 87.31 126 VAL A O 1
ATOM 1048 N N . CYS A 1 127 ? 9.045 4.851 -14.996 1.00 84.44 127 CYS A N 1
ATOM 1049 C CA . CYS A 1 127 ? 10.299 4.497 -14.321 1.00 84.44 127 CYS A CA 1
ATOM 1050 C C . CYS A 1 127 ? 11.378 5.605 -14.361 1.00 84.44 127 CYS A C 1
ATOM 1052 O O . CYS A 1 127 ? 12.035 5.808 -13.337 1.00 84.44 127 CYS A O 1
ATOM 1054 N N . PRO A 1 128 ? 11.580 6.355 -15.468 1.00 83.88 128 PRO A N 1
ATOM 1055 C CA . PRO A 1 128 ? 12.589 7.416 -15.514 1.00 83.88 128 PRO A CA 1
ATOM 1056 C C . PRO A 1 128 ? 12.286 8.607 -14.599 1.00 83.88 128 PRO A C 1
ATOM 1058 O O . PRO A 1 128 ? 13.217 9.279 -14.157 1.00 83.88 128 PRO A O 1
ATOM 1061 N N . VAL A 1 129 ? 11.006 8.861 -14.306 1.00 85.50 129 VAL A N 1
ATOM 1062 C CA . VAL A 1 129 ? 10.558 10.016 -13.513 1.00 85.50 129 VAL A CA 1
ATOM 1063 C C . VAL A 1 129 ? 10.299 9.675 -12.043 1.00 85.50 129 VAL A C 1
ATOM 1065 O O . VAL A 1 129 ? 9.923 10.555 -11.268 1.00 85.50 129 VAL A O 1
ATOM 1068 N N . VAL A 1 130 ? 10.516 8.422 -11.623 1.00 84.25 130 VAL A N 1
ATOM 1069 C CA . VAL A 1 130 ? 10.422 8.053 -10.206 1.00 84.25 130 VAL A CA 1
ATOM 1070 C C . VAL A 1 130 ? 11.516 8.774 -9.410 1.00 84.25 130 VAL A C 1
ATOM 1072 O O . VAL A 1 130 ? 12.703 8.736 -9.744 1.00 84.25 130 VAL A O 1
ATOM 1075 N N . LEU A 1 131 ? 11.091 9.459 -8.347 1.00 84.94 131 LEU A N 1
ATOM 1076 C CA . LEU A 1 131 ? 11.944 10.350 -7.556 1.00 84.94 131 LEU A CA 1
ATOM 1077 C C . LEU A 1 131 ? 12.775 9.635 -6.488 1.00 84.94 131 LEU A C 1
ATOM 1079 O O . LEU A 1 131 ? 13.692 10.245 -5.955 1.00 84.94 131 LEU A O 1
ATOM 1083 N N . HIS A 1 132 ? 12.482 8.375 -6.181 1.00 83.75 132 HIS A N 1
ATOM 1084 C CA . HIS A 1 132 ? 13.247 7.552 -5.242 1.00 83.75 132 HIS A CA 1
ATOM 1085 C C . HIS A 1 132 ? 14.012 6.448 -5.978 1.00 83.75 132 HIS A C 1
ATOM 1087 O O . HIS A 1 132 ? 13.780 6.178 -7.162 1.00 83.75 132 HIS A O 1
ATOM 1093 N N . GLU A 1 133 ? 14.951 5.823 -5.274 1.00 80.25 133 GLU A N 1
ATOM 1094 C CA . GLU A 1 133 ? 15.678 4.662 -5.778 1.00 80.25 133 GLU A CA 1
ATOM 1095 C C . GLU A 1 133 ? 14.711 3.523 -6.117 1.00 80.25 133 GLU A C 1
ATOM 1097 O O . GLU A 1 133 ? 13.771 3.235 -5.377 1.00 80.25 133 GLU A O 1
ATOM 1102 N N . THR A 1 134 ? 14.906 2.921 -7.288 1.00 76.06 134 THR A N 1
ATOM 1103 C CA . THR A 1 134 ? 14.046 1.859 -7.806 1.00 76.06 134 THR A CA 1
ATOM 1104 C C . THR A 1 134 ? 14.896 0.753 -8.390 1.00 76.06 134 THR A C 1
ATOM 1106 O O . THR A 1 134 ? 15.672 0.969 -9.323 1.00 76.06 134 THR A O 1
ATOM 1109 N N . ASP A 1 135 ? 14.681 -0.448 -7.869 1.00 73.69 135 ASP A N 1
ATOM 1110 C CA . ASP A 1 135 ? 15.425 -1.630 -8.281 1.00 73.69 135 ASP A CA 1
ATOM 1111 C C . ASP A 1 135 ? 14.739 -2.416 -9.382 1.00 73.69 135 ASP A C 1
ATOM 1113 O O . ASP A 1 135 ? 15.352 -3.336 -9.907 1.00 73.69 135 ASP A O 1
ATOM 1117 N N . GLY A 1 136 ? 13.499 -2.089 -9.760 1.00 76.56 136 GLY A N 1
ATOM 1118 C CA . GLY A 1 136 ? 12.802 -2.874 -10.766 1.00 76.56 136 GLY A CA 1
ATOM 1119 C C . GLY A 1 136 ? 11.296 -2.714 -10.849 1.00 76.56 136 GLY A C 1
ATOM 1120 O O . GLY A 1 136 ? 10.712 -1.771 -10.319 1.00 76.56 136 GLY A O 1
ATOM 1121 N N . ILE A 1 137 ? 10.681 -3.681 -11.534 1.00 80.25 137 ILE A N 1
ATOM 1122 C CA . ILE A 1 137 ? 9.229 -3.843 -11.651 1.00 80.25 137 ILE A CA 1
ATOM 1123 C C . ILE A 1 137 ? 8.824 -5.146 -10.967 1.00 80.25 137 ILE A C 1
ATOM 1125 O O . ILE A 1 137 ? 9.446 -6.193 -11.168 1.00 80.25 137 ILE A O 1
ATOM 1129 N N . VAL A 1 138 ? 7.760 -5.056 -10.174 1.00 82.88 138 VAL A N 1
ATOM 1130 C CA . VAL A 1 138 ? 7.178 -6.163 -9.419 1.00 82.88 138 VAL A CA 1
ATOM 1131 C C . VAL A 1 138 ? 5.814 -6.506 -9.997 1.00 82.88 138 VAL A C 1
ATOM 1133 O O . VAL A 1 138 ? 5.027 -5.617 -10.324 1.00 82.88 138 VAL A O 1
ATOM 1136 N N . TRP A 1 139 ? 5.533 -7.801 -10.088 1.00 82.94 139 TRP A N 1
ATOM 1137 C CA . TRP A 1 139 ? 4.262 -8.321 -10.571 1.00 82.94 139 TRP A CA 1
ATOM 1138 C C . TRP A 1 139 ? 3.404 -8.743 -9.398 1.00 82.94 139 TRP A C 1
ATOM 1140 O O . TRP A 1 139 ? 3.886 -9.367 -8.454 1.00 82.94 139 TRP A O 1
ATOM 1150 N N . ILE A 1 140 ? 2.126 -8.373 -9.452 1.00 84.12 140 ILE A N 1
ATOM 1151 C CA . ILE A 1 140 ? 1.185 -8.677 -8.382 1.00 84.12 140 ILE A CA 1
ATOM 1152 C C . ILE A 1 140 ? -0.040 -9.376 -8.968 1.00 84.12 140 ILE A C 1
ATOM 1154 O O . ILE A 1 140 ? -0.803 -8.747 -9.707 1.00 84.12 140 ILE A O 1
ATOM 1158 N N . PRO A 1 141 ? -0.264 -10.657 -8.632 1.00 85.44 141 PRO A N 1
ATOM 1159 C CA . PRO A 1 141 ? -1.477 -11.355 -9.027 1.00 85.44 141 PRO A CA 1
ATOM 1160 C C . PRO A 1 141 ? -2.695 -10.762 -8.305 1.00 85.44 141 PRO A C 1
ATOM 1162 O O . PRO A 1 141 ? -2.775 -10.755 -7.075 1.00 85.44 141 PRO A O 1
ATOM 1165 N N . THR A 1 142 ? -3.675 -10.273 -9.068 1.00 88.44 142 THR A N 1
ATOM 1166 C CA . THR A 1 142 ? -4.835 -9.538 -8.527 1.00 88.44 142 THR A CA 1
ATOM 1167 C C . THR A 1 142 ? -5.783 -10.409 -7.707 1.00 88.44 142 THR A C 1
ATOM 1169 O O . THR A 1 142 ? -6.452 -9.904 -6.799 1.00 88.44 142 THR A O 1
ATOM 1172 N N . GLU A 1 143 ? -5.837 -11.704 -8.016 1.00 89.62 143 GLU A N 1
ATOM 1173 C CA . GLU A 1 143 ? -6.698 -12.680 -7.342 1.00 89.62 143 GLU A CA 1
ATOM 1174 C C . GLU A 1 143 ? -6.027 -13.350 -6.135 1.00 89.62 143 GLU A C 1
ATOM 1176 O O . GLU A 1 143 ? -6.709 -13.971 -5.321 1.00 89.62 143 GLU A O 1
ATOM 1181 N N . ALA A 1 144 ? -4.711 -13.187 -5.959 1.00 87.69 144 ALA A N 1
ATOM 1182 C CA . ALA A 1 144 ? -4.003 -13.829 -4.861 1.00 87.69 144 ALA A CA 1
ATOM 1183 C C . ALA A 1 144 ? -4.359 -13.210 -3.502 1.00 87.69 144 ALA A C 1
ATOM 1185 O O . ALA A 1 144 ? -4.456 -11.985 -3.322 1.00 87.69 144 ALA A O 1
ATOM 1186 N N . THR A 1 145 ? -4.512 -14.075 -2.503 1.00 90.00 145 THR A N 1
ATOM 1187 C CA . THR A 1 145 ? -4.585 -13.658 -1.100 1.00 90.00 145 THR A CA 1
ATOM 1188 C C . THR A 1 145 ? -3.195 -13.251 -0.610 1.00 90.00 145 THR A C 1
ATOM 1190 O O . THR A 1 145 ? -2.188 -13.509 -1.262 1.00 90.00 145 THR A O 1
ATOM 1193 N N . PHE A 1 146 ? -3.113 -12.579 0.536 1.00 85.38 146 PHE A N 1
ATOM 1194 C CA . PHE A 1 146 ? -1.818 -12.216 1.113 1.00 85.38 146 PHE A CA 1
ATOM 1195 C C . PHE A 1 146 ? -1.030 -13.452 1.563 1.00 85.38 146 PHE A C 1
ATOM 1197 O O . PHE A 1 146 ? 0.191 -13.450 1.520 1.00 85.38 146 PHE A O 1
ATOM 1204 N N . GLN A 1 147 ? -1.739 -14.492 2.005 1.00 81.00 147 GLN A N 1
ATOM 1205 C CA . GLN A 1 147 ? -1.150 -15.734 2.513 1.00 81.00 147 GLN A CA 1
ATOM 1206 C C . GLN A 1 147 ? -0.697 -16.672 1.393 1.00 81.00 147 GLN A C 1
ATOM 1208 O O . GLN A 1 147 ? 0.285 -17.380 1.564 1.00 81.00 147 GLN A O 1
ATOM 1213 N N . ASN A 1 148 ? -1.391 -16.647 0.252 1.00 75.19 148 ASN A N 1
ATOM 1214 C CA . ASN A 1 148 ? -1.117 -17.527 -0.886 1.00 75.19 148 ASN A CA 1
ATOM 1215 C C . ASN A 1 148 ? -0.427 -16.787 -2.035 1.00 75.19 148 ASN A C 1
ATOM 1217 O O . ASN A 1 148 ? -0.444 -17.265 -3.168 1.00 75.19 148 ASN A O 1
ATOM 1221 N N . ARG A 1 149 ? 0.121 -15.592 -1.786 1.00 68.19 149 ARG A N 1
ATOM 1222 C CA . ARG A 1 149 ? 0.992 -14.958 -2.770 1.00 68.19 149 ARG A CA 1
ATOM 1223 C C . ARG A 1 149 ? 2.341 -15.663 -2.696 1.00 68.19 149 ARG A C 1
ATOM 1225 O O . ARG A 1 149 ? 2.950 -15.696 -1.628 1.00 68.19 149 ARG A O 1
ATOM 1232 N N . GLU A 1 150 ? 2.802 -16.206 -3.818 1.00 63.22 150 GLU A N 1
ATOM 1233 C CA . GLU A 1 150 ? 4.239 -16.417 -3.985 1.00 63.22 150 GLU A CA 1
ATOM 1234 C C . GLU A 1 150 ? 4.940 -15.069 -3.773 1.00 63.22 150 GLU A C 1
ATOM 1236 O O . GLU A 1 150 ? 4.334 -14.007 -3.991 1.00 63.22 150 GLU A O 1
ATOM 1241 N N . GLU A 1 151 ? 6.176 -15.091 -3.265 1.00 58.41 151 GLU A N 1
ATOM 1242 C CA . GLU A 1 151 ? 6.900 -13.843 -3.041 1.00 58.41 151 GLU A CA 1
ATOM 1243 C C . GLU A 1 151 ? 6.887 -13.000 -4.320 1.00 58.41 151 GLU A C 1
ATOM 1245 O O . GLU A 1 151 ? 7.052 -13.554 -5.410 1.00 58.41 151 GLU A O 1
ATOM 1250 N N . PRO A 1 152 ? 6.6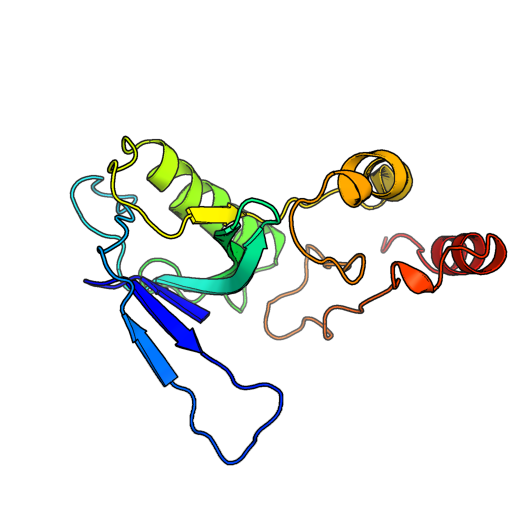56 -11.675 -4.214 1.00 60.34 152 PRO A N 1
ATOM 1251 C CA . PRO A 1 152 ? 6.659 -10.810 -5.377 1.00 60.34 152 PRO A CA 1
ATOM 1252 C C . PRO A 1 152 ? 7.966 -11.010 -6.138 1.00 60.34 152 PRO A C 1
ATOM 1254 O O . PRO A 1 152 ? 9.040 -10.630 -5.674 1.00 60.34 152 PRO A O 1
ATOM 1257 N N . CYS A 1 153 ? 7.871 -11.623 -7.312 1.00 51.41 153 CYS A N 1
ATOM 1258 C CA . CYS A 1 153 ? 9.024 -11.856 -8.150 1.00 51.41 153 CYS A CA 1
ATOM 1259 C C . CYS A 1 153 ? 9.507 -10.492 -8.657 1.00 51.41 153 CYS A C 1
ATOM 1261 O O . CYS A 1 153 ? 8.814 -9.779 -9.390 1.00 51.41 153 CYS A O 1
ATOM 1263 N N . LEU A 1 154 ? 10.697 -10.085 -8.212 1.00 54.03 154 LEU A N 1
ATOM 1264 C CA . LEU A 1 154 ? 11.422 -8.974 -8.814 1.00 54.03 154 LEU A CA 1
ATOM 1265 C C . LEU A 1 154 ? 11.840 -9.436 -10.208 1.00 54.03 154 LEU A C 1
ATOM 1267 O O . LEU A 1 154 ? 12.831 -10.147 -10.356 1.00 54.03 154 LEU A O 1
ATOM 1271 N N . ILE A 1 155 ? 11.066 -9.076 -11.230 1.00 58.00 155 ILE A N 1
ATOM 1272 C CA . ILE A 1 155 ? 11.283 -9.654 -12.561 1.00 58.00 155 ILE A CA 1
ATOM 1273 C C . ILE A 1 155 ? 12.431 -8.949 -13.295 1.00 58.00 155 ILE A C 1
ATOM 1275 O O . ILE A 1 155 ? 13.106 -9.571 -14.109 1.00 58.00 155 ILE A O 1
ATOM 1279 N N . MET A 1 156 ? 12.710 -7.670 -13.018 1.00 58.16 156 MET A N 1
ATOM 1280 C CA . MET A 1 156 ? 13.727 -6.930 -13.778 1.00 58.16 156 MET A CA 1
ATOM 1281 C C . MET A 1 156 ? 14.464 -5.900 -12.947 1.00 58.16 156 MET A C 1
ATOM 1283 O O . MET A 1 156 ? 13.817 -5.037 -12.366 1.00 58.16 156 MET A O 1
ATOM 1287 N N . ARG A 1 157 ? 15.804 -5.927 -12.990 1.00 57.41 157 ARG A N 1
ATOM 1288 C CA . ARG A 1 157 ? 16.641 -4.870 -12.421 1.00 57.41 157 ARG A CA 1
ATOM 1289 C C . ARG A 1 157 ? 16.910 -3.759 -13.427 1.00 57.41 157 ARG A C 1
ATOM 1291 O O . ARG A 1 157 ? 17.172 -4.021 -14.599 1.00 57.41 157 ARG A O 1
ATOM 1298 N N . LYS A 1 158 ? 16.924 -2.506 -12.967 1.00 56.47 158 LYS A N 1
ATOM 1299 C CA . LYS A 1 158 ? 17.250 -1.340 -13.812 1.00 56.47 158 LYS A CA 1
ATOM 1300 C C . LYS A 1 158 ? 18.605 -1.493 -14.528 1.00 56.47 158 LYS A C 1
ATOM 1302 O O . LYS A 1 158 ? 18.744 -1.078 -15.674 1.00 56.47 158 LYS A O 1
ATOM 1307 N N . ASN A 1 159 ? 19.562 -2.177 -13.894 1.00 50.88 159 ASN A N 1
ATOM 1308 C CA . ASN A 1 159 ? 20.916 -2.385 -14.420 1.00 50.88 159 ASN A CA 1
ATOM 1309 C C . ASN A 1 159 ? 21.040 -3.558 -15.416 1.00 50.88 159 ASN A C 1
ATOM 1311 O O . ASN A 1 159 ? 22.021 -3.619 -16.148 1.00 50.88 159 ASN A O 1
ATOM 1315 N N . SER A 1 160 ? 20.068 -4.478 -15.496 1.00 45.09 160 SER A N 1
ATOM 1316 C CA . SER A 1 160 ? 20.126 -5.641 -16.404 1.00 45.09 160 SER A CA 1
ATOM 1317 C C . SER A 1 160 ? 19.566 -5.367 -17.810 1.00 45.09 160 SER A C 1
ATOM 1319 O O . SER A 1 160 ? 19.536 -6.268 -18.647 1.00 45.09 160 SER A O 1
ATOM 1321 N N . LEU A 1 161 ? 19.106 -4.137 -18.071 1.00 50.84 161 LEU A N 1
ATOM 1322 C CA . LEU A 1 161 ? 18.328 -3.757 -19.260 1.00 50.84 161 LEU A CA 1
ATOM 1323 C C . LEU A 1 161 ? 18.979 -2.683 -20.141 1.00 50.84 161 LEU A C 1
ATOM 1325 O O . LEU A 1 161 ? 18.348 -2.204 -21.078 1.00 50.84 161 LEU A O 1
ATOM 1329 N N . GLN A 1 162 ? 20.266 -2.382 -19.941 1.00 51.09 162 GLN A N 1
ATOM 1330 C CA . GLN A 1 162 ? 21.070 -1.816 -21.035 1.00 51.09 162 GLN A CA 1
ATOM 1331 C C . GLN A 1 162 ? 21.245 -2.814 -22.202 1.00 51.09 162 GLN A C 1
ATOM 1333 O O . GLN A 1 162 ? 21.756 -2.438 -23.249 1.00 51.09 162 GLN A O 1
ATOM 1338 N N . ASN A 1 163 ? 20.798 -4.068 -22.044 1.00 47.94 163 ASN A N 1
ATOM 1339 C CA . ASN A 1 163 ? 20.909 -5.126 -23.042 1.00 47.94 163 ASN A CA 1
ATOM 1340 C C . ASN A 1 163 ? 19.521 -5.510 -23.599 1.00 47.94 163 ASN A C 1
ATOM 1342 O O . ASN A 1 163 ? 18.659 -6.014 -22.875 1.00 47.94 163 ASN A O 1
ATOM 1346 N N . GLU A 1 164 ? 19.300 -5.268 -24.892 1.00 50.62 164 GLU A N 1
ATOM 1347 C CA . GLU A 1 164 ? 18.018 -5.438 -25.600 1.00 50.62 164 GLU A CA 1
ATOM 1348 C C . GLU A 1 164 ? 17.513 -6.897 -25.606 1.00 50.62 164 GLU A C 1
ATOM 1350 O O . GLU A 1 164 ? 16.309 -7.153 -25.542 1.00 50.62 164 GLU A O 1
ATOM 1355 N N . ALA A 1 165 ? 18.431 -7.867 -25.559 1.00 50.88 165 ALA A N 1
ATOM 1356 C CA . ALA A 1 165 ? 18.128 -9.299 -25.518 1.00 50.88 165 ALA A CA 1
ATOM 1357 C C . ALA A 1 165 ? 17.391 -9.741 -24.235 1.00 50.88 165 ALA A C 1
ATOM 1359 O O . ALA A 1 165 ? 16.483 -10.571 -24.291 1.00 50.88 165 ALA A O 1
ATOM 1360 N N . THR A 1 166 ? 17.724 -9.158 -23.077 1.00 50.38 166 THR A N 1
ATOM 1361 C CA . THR A 1 166 ? 17.086 -9.487 -21.788 1.00 50.38 166 THR A CA 1
ATOM 1362 C C . THR A 1 166 ? 15.619 -9.046 -21.762 1.00 50.38 166 THR A C 1
ATOM 1364 O O . THR A 1 166 ? 14.767 -9.718 -21.181 1.00 50.38 166 THR A O 1
ATOM 1367 N N . ARG A 1 167 ? 15.306 -7.937 -22.445 1.00 50.19 167 ARG A N 1
ATOM 1368 C CA . ARG A 1 167 ? 13.959 -7.360 -22.535 1.00 50.19 167 ARG A CA 1
ATOM 1369 C C . ARG A 1 167 ? 12.990 -8.250 -23.314 1.00 50.19 167 ARG A C 1
ATOM 1371 O O . ARG A 1 167 ? 11.878 -8.474 -22.840 1.00 50.19 167 ARG A O 1
ATOM 1378 N N . LEU A 1 168 ? 13.396 -8.764 -24.479 1.00 51.69 168 LEU A N 1
ATOM 1379 C CA . LEU A 1 168 ? 12.565 -9.696 -25.256 1.00 51.69 168 LEU A CA 1
ATOM 1380 C C . LEU A 1 168 ? 12.324 -11.003 -24.494 1.00 51.69 168 LEU A C 1
ATOM 1382 O O . LEU A 1 168 ? 11.222 -11.545 -24.535 1.00 51.69 168 LEU A O 1
ATOM 1386 N N . ASN A 1 169 ? 13.333 -11.488 -23.769 1.00 47.41 169 ASN A N 1
ATOM 1387 C CA . ASN A 1 169 ? 13.236 -12.760 -23.066 1.00 47.41 169 ASN A CA 1
ATOM 1388 C C . ASN A 1 169 ? 12.200 -12.711 -21.930 1.00 47.41 169 ASN A C 1
ATOM 1390 O O . ASN A 1 169 ? 11.364 -13.603 -21.828 1.00 47.41 169 ASN A O 1
ATOM 1394 N N . VAL A 1 170 ? 12.172 -11.632 -21.138 1.00 47.97 170 VAL A N 1
ATOM 1395 C CA . VAL A 1 170 ? 11.163 -11.447 -20.076 1.00 47.97 170 VAL A CA 1
ATOM 1396 C C . VAL A 1 170 ? 9.751 -11.305 -20.652 1.00 47.97 170 VAL A C 1
ATOM 1398 O O . VAL A 1 170 ? 8.827 -11.940 -20.153 1.00 47.97 170 VAL A O 1
ATOM 1401 N N . LEU A 1 171 ? 9.573 -10.526 -21.724 1.00 49.22 171 LEU A N 1
ATOM 1402 C CA . LEU A 1 171 ? 8.266 -10.349 -22.372 1.00 49.22 171 LEU A CA 1
ATOM 1403 C C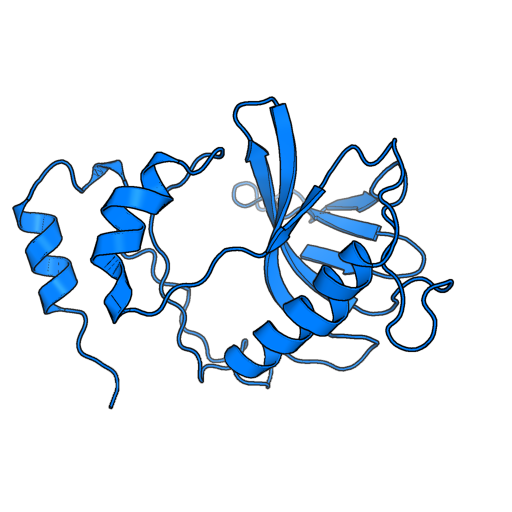 . LEU A 1 171 ? 7.696 -11.664 -22.922 1.00 49.22 171 LEU A C 1
ATOM 1405 O O . LEU A 1 171 ? 6.494 -11.890 -22.818 1.00 49.22 171 LEU A O 1
ATOM 1409 N N . ASN A 1 172 ? 8.551 -12.555 -23.429 1.00 46.88 172 ASN A N 1
ATOM 1410 C CA . ASN A 1 172 ? 8.140 -13.865 -23.940 1.00 46.88 172 ASN A CA 1
ATOM 1411 C C . ASN A 1 172 ? 7.697 -14.848 -22.839 1.00 46.88 172 ASN A C 1
ATOM 1413 O O . ASN A 1 172 ? 6.972 -15.796 -23.134 1.00 46.88 172 ASN A O 1
ATOM 1417 N N . HIS A 1 173 ? 8.101 -14.627 -21.583 1.00 46.16 173 HIS A N 1
ATOM 1418 C CA . HIS A 1 173 ? 7.735 -15.476 -20.438 1.00 46.16 173 HIS A CA 1
ATOM 1419 C C . HIS A 1 173 ? 6.502 -14.963 -19.675 1.00 46.16 173 HIS A C 1
ATOM 1421 O O . HIS A 1 173 ? 5.995 -15.641 -18.783 1.00 46.16 173 HIS A O 1
ATOM 1427 N N . LEU A 1 174 ? 5.988 -13.785 -20.032 1.00 38.41 174 LEU A N 1
ATOM 1428 C CA . LEU A 1 174 ? 4.782 -13.199 -19.454 1.00 38.41 174 LEU A CA 1
ATOM 1429 C C . LEU A 1 174 ? 3.563 -13.610 -20.293 1.00 38.41 174 LEU A C 1
ATOM 1431 O O . LEU A 1 174 ? 3.024 -12.821 -21.066 1.00 38.41 174 LEU A O 1
ATOM 1435 N N . GLN A 1 175 ? 3.133 -14.866 -20.164 1.00 36.00 1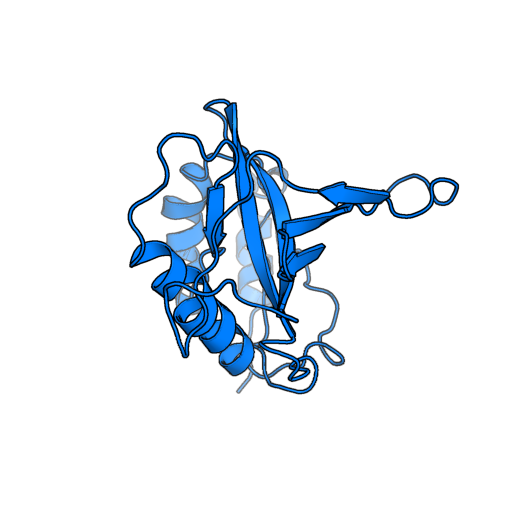75 GLN A N 1
ATOM 1436 C CA . GLN A 1 175 ? 1.836 -15.304 -20.690 1.00 36.00 175 GLN A CA 1
ATOM 1437 C C . GLN A 1 175 ? 0.709 -14.776 -19.781 1.00 36.00 175 GLN A C 1
ATOM 1439 O O . GLN A 1 175 ? 0.867 -14.769 -18.556 1.00 36.00 175 GLN A O 1
ATOM 1444 N N . PRO A 1 176 ? -0.430 -14.321 -20.333 1.00 32.03 176 PRO A N 1
ATOM 1445 C CA . PRO A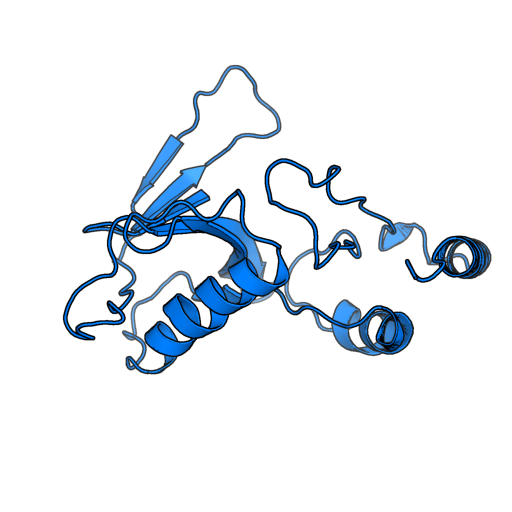 1 176 ? -1.578 -13.960 -19.516 1.00 32.03 176 PRO A CA 1
ATOM 1446 C C . PRO A 1 176 ? -2.111 -15.210 -18.807 1.00 32.03 176 PRO A C 1
ATOM 1448 O O . PRO A 1 176 ? -2.380 -16.220 -19.451 1.00 32.03 176 PRO A O 1
ATOM 1451 N N . PHE A 1 177 ? -2.287 -15.133 -17.487 1.00 32.00 177 PHE A N 1
ATOM 1452 C CA . PHE A 1 177 ? -3.110 -16.102 -16.767 1.00 32.00 177 PHE A CA 1
ATOM 1453 C C . PHE A 1 177 ? -4.553 -15.945 -17.264 1.00 32.00 177 PHE A C 1
ATOM 1455 O O . PHE A 1 177 ? -5.204 -14.939 -16.968 1.00 32.00 177 PHE A O 1
ATOM 1462 N N . SER A 1 178 ? -4.988 -16.892 -18.095 1.00 30.03 178 SER A N 1
ATOM 1463 C CA . SER A 1 178 ? -6.372 -17.091 -18.542 1.00 30.03 178 SER A CA 1
ATOM 1464 C C . SER A 1 178 ? -7.224 -17.716 -17.449 1.00 30.03 178 SER A C 1
ATOM 1466 O O . SER A 1 178 ? -6.723 -18.689 -16.839 1.00 30.03 178 SER A O 1
#

Foldseek 3Di:
DWFWAQFIKDFDDDPPDPPDDTDIDTDPPTQAWAAPVGRVDGFHGWAFDWDWWAFLVRQIETETDWTQDGSNRGQQQAFRLVRVCCCVVRTVVSSVVDPDDPPRRYYYDYDDDDDPVCVVVCVPPVVVPGRTDDQADWDGDRGDGNVRDDPTDRQDGPVVPVDPVSVVVSVVVDDDPD